Protein AF-A0A0J5G006-F1 (afdb_monomer_lite)

Radius of gyration: 23.62 Å; chains: 1; bounding box: 43×27×63 Å

Sequence (154 aa):
MTATVSDSFLPDQLARLFARLDPEHGPALQPLLQRLLAAVAGGHVCLGGLSGDDYARLRRSPLAGRAGDYTPLVLDEGGRLYLARHWQDETQLVAALTRLARDPQPFGGEVEAVLDALFGPSDAGDWQRLAARLATERRFMVISGGPGTGKTTT

Structure (mmCIF, N/CA/C/O backbone):
data_AF-A0A0J5G006-F1
#
_entry.id   AF-A0A0J5G006-F1
#
loop_
_atom_site.group_PDB
_atom_site.id
_atom_site.type_symbol
_atom_site.label_atom_id
_atom_site.label_alt_id
_atom_site.label_comp_id
_atom_site.label_asym_id
_atom_site.label_entity_id
_atom_site.label_seq_id
_atom_site.pdbx_PDB_ins_code
_atom_site.Cartn_x
_atom_site.Cartn_y
_atom_site.Cartn_z
_atom_site.occupancy
_atom_site.B_iso_or_equiv
_atom_site.auth_seq_id
_atom_site.auth_comp_id
_atom_site.auth_asym_id
_atom_site.auth_atom_id
_atom_site.pdbx_PDB_model_num
ATOM 1 N N . MET A 1 1 ? 19.729 11.974 10.957 1.00 34.97 1 MET A N 1
ATOM 2 C CA . MET A 1 1 ? 19.006 12.244 12.217 1.00 34.97 1 MET A CA 1
ATOM 3 C C . MET A 1 1 ? 17.658 11.552 12.124 1.00 34.97 1 MET A C 1
ATOM 5 O O . MET A 1 1 ? 16.713 12.115 11.595 1.00 34.97 1 MET A O 1
ATOM 9 N N . THR A 1 2 ? 17.618 10.279 12.505 1.00 38.22 2 THR A N 1
ATOM 10 C CA . THR A 1 2 ? 16.400 9.469 12.580 1.00 38.22 2 THR A CA 1
ATOM 11 C C . THR A 1 2 ? 15.589 9.970 13.765 1.00 38.22 2 THR A C 1
ATOM 13 O O . THR A 1 2 ? 15.995 9.782 14.908 1.00 38.22 2 THR A O 1
ATOM 16 N N . ALA A 1 3 ? 14.484 10.664 13.493 1.00 37.72 3 ALA A N 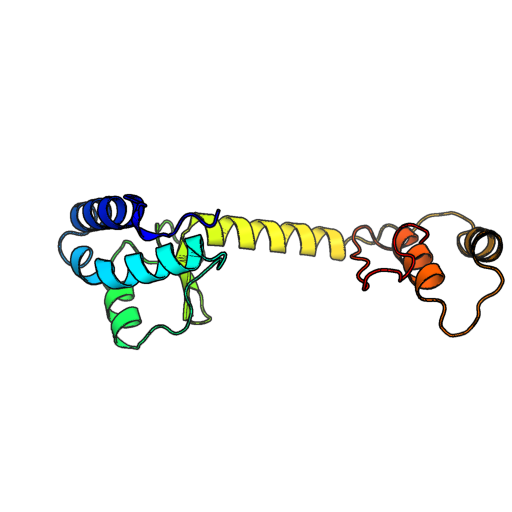1
ATOM 17 C CA . ALA A 1 3 ? 13.509 10.982 14.522 1.00 37.72 3 ALA A CA 1
ATOM 18 C C . ALA A 1 3 ? 13.007 9.649 15.087 1.00 37.72 3 ALA A C 1
ATOM 20 O O . ALA A 1 3 ? 12.333 8.878 14.404 1.00 37.72 3 ALA A O 1
ATOM 21 N N . THR A 1 4 ? 13.428 9.324 16.301 1.00 42.91 4 THR A N 1
ATOM 22 C CA . THR A 1 4 ? 12.883 8.202 17.046 1.00 42.91 4 THR A CA 1
ATOM 23 C C . THR A 1 4 ? 11.396 8.477 17.254 1.00 42.91 4 THR A C 1
ATOM 25 O O . THR A 1 4 ? 11.001 9.561 17.669 1.00 42.91 4 THR A O 1
ATOM 28 N N . VAL A 1 5 ? 10.561 7.474 16.981 1.00 51.19 5 VAL A N 1
ATOM 29 C CA . VAL A 1 5 ? 9.088 7.477 17.127 1.00 51.19 5 VAL A CA 1
ATOM 30 C C . VAL A 1 5 ? 8.609 7.896 18.536 1.00 51.19 5 VAL A C 1
ATOM 32 O O . VAL A 1 5 ? 7.426 8.139 18.750 1.00 51.19 5 VAL A O 1
ATOM 35 N N . SER A 1 6 ? 9.536 8.040 19.485 1.00 51.03 6 SER A N 1
ATOM 36 C CA . SER A 1 6 ? 9.321 8.326 20.902 1.00 51.03 6 SER A CA 1
ATOM 37 C C . SER A 1 6 ? 8.715 9.699 21.230 1.00 51.03 6 SER A C 1
ATOM 39 O O . SER A 1 6 ? 8.244 9.847 22.351 1.00 51.03 6 SER A O 1
ATOM 41 N N . ASP A 1 7 ? 8.686 10.664 20.302 1.00 56.38 7 ASP A N 1
ATOM 42 C CA . ASP A 1 7 ? 8.074 11.996 20.522 1.00 56.38 7 ASP A CA 1
ATOM 43 C C . ASP A 1 7 ? 6.759 12.209 19.751 1.00 56.38 7 ASP A C 1
ATOM 45 O O . ASP A 1 7 ? 6.183 13.301 19.742 1.00 56.38 7 ASP A O 1
ATOM 49 N N . SER A 1 8 ? 6.249 11.178 19.072 1.00 67.62 8 SER A N 1
ATOM 50 C CA . SER A 1 8 ? 4.986 11.311 18.349 1.00 67.62 8 SER A CA 1
ATOM 51 C C . SER A 1 8 ? 3.811 11.236 19.320 1.00 67.62 8 SER A C 1
ATOM 53 O O . SER A 1 8 ? 3.485 10.172 19.832 1.00 67.62 8 SER A O 1
ATOM 55 N N . PHE A 1 9 ? 3.116 12.356 19.526 1.00 79.75 9 PHE A N 1
ATOM 56 C CA . PHE A 1 9 ? 1.857 12.415 20.286 1.00 79.75 9 PHE A CA 1
ATOM 57 C C . PHE A 1 9 ? 0.687 11.706 19.583 1.00 79.75 9 PHE A C 1
ATOM 59 O O . PHE A 1 9 ? -0.385 11.529 20.163 1.00 79.75 9 PHE A O 1
ATOM 66 N N . LEU A 1 10 ? 0.864 11.327 18.315 1.00 83.06 10 LEU A N 1
ATOM 67 C CA . LEU A 1 10 ? -0.195 10.806 17.460 1.00 83.06 10 LEU A CA 1
ATOM 68 C C . LEU A 1 10 ? -0.865 9.529 18.009 1.00 83.06 10 LEU A C 1
ATOM 70 O O . LEU A 1 10 ? -2.098 9.495 18.005 1.00 83.06 10 LEU A O 1
ATOM 74 N N . PRO A 1 11 ? -0.135 8.509 18.513 1.00 83.56 11 PRO A N 1
ATOM 75 C CA . PRO A 1 11 ? -0.753 7.286 19.019 1.00 83.56 11 PRO A CA 1
ATOM 76 C C . PRO A 1 11 ? -1.683 7.528 20.201 1.00 83.56 11 PRO A C 1
ATOM 78 O O . PRO A 1 11 ? -2.795 7.006 20.218 1.00 83.56 11 PRO A O 1
ATOM 81 N N . ASP A 1 12 ? -1.276 8.375 21.144 1.00 86.06 12 ASP A N 1
ATOM 82 C CA . ASP A 1 12 ? -2.089 8.678 22.319 1.00 86.06 12 ASP A CA 1
ATOM 83 C C . ASP A 1 12 ? -3.322 9.511 21.957 1.00 86.06 12 ASP A C 1
ATOM 85 O O . ASP A 1 12 ? -4.409 9.281 22.491 1.00 86.06 12 ASP A O 1
ATOM 89 N N . GLN A 1 13 ? -3.194 10.455 21.018 1.00 90.44 13 GLN A N 1
ATOM 90 C CA . GLN A 1 13 ? -4.336 11.246 20.552 1.00 90.44 13 GLN A CA 1
ATOM 91 C C . GLN A 1 13 ? -5.347 10.394 19.777 1.00 90.44 13 GLN A C 1
ATOM 93 O O . GLN A 1 13 ? -6.552 10.518 20.009 1.00 90.44 13 GLN A O 1
ATOM 98 N N . LEU A 1 14 ? -4.883 9.493 18.906 1.00 90.56 14 LEU A N 1
ATOM 99 C CA . LEU A 1 14 ? -5.761 8.547 18.215 1.00 90.56 14 LEU A CA 1
ATOM 100 C C . LEU A 1 14 ? -6.404 7.560 19.192 1.00 90.56 14 LEU A C 1
ATOM 102 O O . LEU A 1 14 ? -7.599 7.316 19.075 1.00 90.56 14 LEU A O 1
ATOM 106 N N . ALA A 1 15 ? -5.677 7.060 20.194 1.00 89.69 15 ALA A N 1
ATOM 107 C CA . ALA A 1 15 ? -6.248 6.178 21.211 1.00 89.69 15 ALA A CA 1
ATOM 108 C C . ALA A 1 15 ? -7.360 6.883 22.006 1.00 89.69 15 ALA A C 1
ATOM 110 O O . ALA A 1 15 ? -8.445 6.331 22.182 1.00 89.69 15 ALA A O 1
ATOM 111 N N . ARG A 1 16 ? -7.143 8.143 22.413 1.00 92.75 16 ARG A N 1
ATOM 112 C CA . ARG A 1 16 ? -8.177 8.971 23.063 1.00 92.75 16 ARG A CA 1
ATOM 113 C C . ARG A 1 16 ? -9.365 9.250 22.149 1.00 92.75 16 ARG A C 1
ATOM 115 O O . ARG A 1 16 ? -10.496 9.324 22.618 1.00 92.75 16 ARG A O 1
ATOM 122 N N . LEU A 1 17 ? -9.136 9.456 20.854 1.00 94.25 17 LEU A N 1
ATOM 123 C CA . LEU A 1 17 ? -10.220 9.595 19.886 1.00 94.25 17 LEU A CA 1
ATOM 124 C C . LEU A 1 17 ? -11.014 8.289 19.769 1.00 94.25 17 LEU A C 1
ATOM 126 O O . LEU A 1 17 ? -12.235 8.325 19.844 1.00 94.25 17 LEU A O 1
ATOM 130 N N . PHE A 1 18 ? -10.337 7.151 19.657 1.00 94.81 18 PHE A N 1
ATOM 131 C CA . PHE A 1 18 ? -10.964 5.842 19.501 1.00 94.81 18 PHE A CA 1
ATOM 132 C C . PHE A 1 18 ? -11.776 5.464 20.737 1.00 94.81 18 PHE A C 1
ATOM 134 O O . PHE A 1 18 ? -12.917 5.045 20.600 1.00 94.81 18 PHE A O 1
ATOM 141 N N . ALA A 1 19 ? -11.256 5.729 21.936 1.00 94.75 19 ALA A N 1
ATOM 142 C CA . ALA A 1 19 ? -12.000 5.562 23.182 1.00 94.75 19 ALA A CA 1
ATOM 143 C C . ALA A 1 19 ? -13.242 6.469 23.281 1.00 94.75 19 ALA A C 1
ATOM 145 O O . ALA A 1 19 ? -14.186 6.136 23.986 1.00 94.75 19 ALA A O 1
ATOM 146 N N . ARG A 1 20 ? -13.270 7.620 22.592 1.00 96.19 20 ARG A N 1
ATOM 147 C CA . ARG A 1 20 ? -14.467 8.478 22.527 1.00 96.19 20 ARG A CA 1
ATOM 148 C C . ARG A 1 20 ? -15.478 8.003 21.487 1.00 96.19 20 ARG A C 1
ATOM 150 O O . ARG A 1 20 ? -16.672 8.139 21.717 1.00 96.19 20 ARG A O 1
ATOM 157 N N . LEU A 1 21 ? -15.005 7.505 20.345 1.00 95.81 21 LEU A N 1
ATOM 158 C CA . LEU A 1 21 ? -15.861 7.039 19.249 1.00 95.81 21 LEU A CA 1
ATOM 159 C C . LEU A 1 21 ? -16.452 5.648 19.514 1.00 95.81 21 LEU A C 1
ATOM 161 O O . LEU A 1 21 ? -17.546 5.354 19.049 1.00 95.81 21 LEU A O 1
ATOM 165 N N . ASP A 1 22 ? -15.741 4.819 20.270 1.00 96.56 22 ASP A N 1
ATOM 166 C CA . ASP A 1 22 ? -16.171 3.500 20.720 1.00 96.56 22 ASP A CA 1
ATOM 167 C C . ASP A 1 22 ? -15.746 3.311 22.186 1.00 96.56 22 ASP A C 1
ATOM 169 O O . ASP A 1 22 ? -14.660 2.795 22.463 1.00 96.56 22 ASP A O 1
ATOM 173 N N . PRO A 1 23 ? -16.563 3.771 23.149 1.00 95.88 23 PRO A N 1
ATOM 174 C CA . PRO A 1 23 ? -16.227 3.675 24.568 1.00 95.88 23 PRO A CA 1
ATOM 175 C C . PRO A 1 23 ? -16.115 2.242 25.092 1.00 95.88 23 PRO A C 1
ATOM 177 O O . PRO A 1 23 ? -15.399 2.008 26.065 1.00 95.88 23 PRO A O 1
ATOM 180 N N . GLU A 1 24 ? -16.809 1.290 24.465 1.00 95.75 24 GLU A N 1
ATOM 181 C CA . GLU A 1 24 ? -16.856 -0.102 24.915 1.00 95.75 24 GLU A CA 1
ATOM 182 C C . GLU A 1 24 ? -15.600 -0.874 24.492 1.00 95.75 24 GLU A C 1
ATOM 184 O O . GLU A 1 24 ? -14.983 -1.546 25.321 1.00 95.75 24 GLU A O 1
ATOM 189 N N . HIS A 1 25 ? -15.173 -0.747 23.229 1.00 94.81 25 HIS A N 1
ATOM 190 C CA . HIS A 1 25 ? -14.054 -1.539 22.701 1.00 94.81 25 HIS A CA 1
ATOM 191 C C . HIS A 1 25 ? -12.832 -0.709 22.292 1.00 94.81 25 HIS A C 1
ATOM 193 O O . HIS A 1 25 ? -11.725 -1.249 22.219 1.00 94.81 25 HIS A O 1
ATOM 199 N N . GLY A 1 26 ? -12.974 0.602 22.095 1.00 92.38 26 GLY A N 1
ATOM 200 C CA . GLY A 1 26 ? -11.900 1.509 21.684 1.00 92.38 26 GLY A CA 1
ATOM 201 C C . GLY A 1 26 ? -10.665 1.489 22.596 1.00 92.38 26 GLY A C 1
ATOM 202 O O . GLY A 1 26 ? -9.554 1.369 22.070 1.00 92.38 26 GLY A O 1
ATOM 203 N N . PRO A 1 27 ? -10.794 1.521 23.941 1.00 93.50 27 PRO A N 1
ATOM 204 C CA . PRO A 1 27 ? -9.639 1.423 24.840 1.00 93.50 27 PRO A CA 1
ATOM 205 C C . PRO A 1 27 ? -8.830 0.131 24.646 1.00 93.50 27 PRO A C 1
ATOM 207 O O . PRO A 1 27 ? -7.602 0.135 24.728 1.00 93.50 27 PRO A O 1
ATOM 210 N N . ALA A 1 28 ? -9.502 -0.978 24.324 1.00 92.31 28 ALA A N 1
ATOM 211 C CA . ALA A 1 28 ? -8.862 -2.274 24.117 1.00 92.31 28 ALA A CA 1
ATOM 212 C C . ALA A 1 28 ? -8.036 -2.348 22.819 1.00 92.31 28 ALA A C 1
ATOM 214 O O . ALA A 1 28 ? -7.233 -3.278 22.681 1.00 92.31 28 ALA A O 1
ATOM 215 N N . LEU A 1 29 ? -8.210 -1.390 21.897 1.00 93.19 29 LEU A N 1
ATOM 216 C CA . LEU A 1 29 ? -7.450 -1.271 20.648 1.00 93.19 29 LEU A CA 1
ATOM 217 C C . LEU A 1 29 ? -6.145 -0.478 20.800 1.00 93.19 29 LEU A C 1
ATOM 219 O O . LEU A 1 29 ? -5.317 -0.506 19.889 1.00 93.19 29 LEU A O 1
ATOM 223 N N . GLN A 1 30 ? -5.923 0.209 21.925 1.00 92.44 30 GLN A N 1
ATOM 224 C CA . GLN A 1 30 ? -4.761 1.087 22.106 1.00 92.44 30 GLN A CA 1
ATOM 225 C C . GLN A 1 30 ? -3.404 0.402 21.827 1.00 92.44 30 GLN A C 1
ATOM 227 O O . GLN A 1 30 ? -2.618 0.972 21.066 1.00 92.44 30 GLN A O 1
ATOM 232 N N . PRO A 1 31 ? -3.107 -0.813 22.338 1.00 92.31 31 PRO A N 1
ATOM 233 C CA . PRO A 1 31 ? -1.823 -1.467 22.064 1.00 92.31 31 PRO A CA 1
ATOM 234 C C . PRO A 1 31 ? -1.635 -1.798 20.578 1.00 92.31 31 PRO A C 1
ATOM 236 O O . PRO A 1 31 ? -0.533 -1.719 20.035 1.00 92.31 31 PRO A O 1
ATOM 239 N N . LEU A 1 32 ? -2.728 -2.152 19.901 1.00 93.81 32 LEU A N 1
ATOM 240 C CA . LEU A 1 32 ? -2.722 -2.482 18.483 1.00 93.81 32 LEU A CA 1
ATOM 241 C C . LEU A 1 32 ? -2.490 -1.237 17.621 1.00 93.81 32 LEU A C 1
ATOM 243 O O . LEU A 1 32 ? -1.698 -1.267 16.681 1.00 93.81 32 LEU A O 1
ATOM 247 N N . LEU A 1 33 ? -3.122 -0.124 17.990 1.00 94.06 33 LEU A N 1
ATOM 248 C CA . LEU A 1 33 ? -2.925 1.170 17.349 1.00 94.06 33 LEU A CA 1
ATOM 249 C C . LEU A 1 33 ? -1.483 1.673 17.516 1.00 94.06 33 LEU A C 1
ATOM 251 O O . LEU A 1 33 ? -0.893 2.154 16.552 1.00 94.06 33 LEU A O 1
ATOM 255 N N . GLN A 1 34 ? -0.887 1.513 18.701 1.00 93.06 34 GLN A N 1
ATOM 256 C CA . GLN A 1 34 ? 0.523 1.848 18.931 1.00 93.06 34 GLN A CA 1
ATOM 257 C C . GLN A 1 34 ? 1.451 1.041 18.015 1.00 93.06 34 GLN A C 1
ATOM 259 O O . GLN A 1 34 ? 2.325 1.620 17.371 1.00 93.06 34 GLN A O 1
ATOM 264 N N . ARG A 1 35 ? 1.226 -0.274 17.889 1.00 95.00 35 ARG A N 1
ATOM 265 C CA . ARG A 1 35 ? 1.989 -1.142 16.973 1.00 95.00 35 ARG A CA 1
ATOM 266 C C . ARG A 1 35 ? 1.826 -0.722 15.513 1.00 95.00 35 ARG A C 1
ATOM 268 O O . ARG A 1 35 ? 2.821 -0.636 14.798 1.00 95.00 35 ARG A O 1
ATOM 275 N N . LEU A 1 36 ? 0.597 -0.440 15.076 1.00 95.94 36 LEU A N 1
ATOM 276 C CA . LEU A 1 36 ? 0.312 -0.006 13.706 1.00 95.94 36 LEU A CA 1
ATOM 277 C C . LEU A 1 36 ? 1.020 1.312 13.381 1.00 95.94 36 LEU A C 1
ATOM 279 O O . LEU A 1 36 ? 1.686 1.418 12.356 1.00 95.94 36 LEU A O 1
ATOM 283 N N . LEU A 1 37 ? 0.911 2.308 14.259 1.00 94.56 37 LEU A N 1
ATOM 284 C CA . LEU A 1 37 ? 1.514 3.621 14.036 1.00 94.56 37 LEU A CA 1
ATOM 285 C C . LEU A 1 37 ? 3.042 3.583 14.120 1.00 94.56 37 LEU A C 1
ATOM 287 O O . LEU A 1 37 ? 3.704 4.278 13.353 1.00 94.56 37 LEU A O 1
ATOM 291 N N . ALA A 1 38 ? 3.606 2.744 14.992 1.00 93.38 38 ALA A N 1
ATOM 292 C CA . ALA A 1 38 ? 5.044 2.499 15.020 1.00 93.38 38 ALA A CA 1
ATOM 293 C C . ALA A 1 38 ? 5.529 1.842 13.719 1.00 93.38 38 ALA A C 1
ATOM 295 O O . ALA A 1 38 ? 6.536 2.272 13.160 1.00 93.38 38 ALA A O 1
ATOM 296 N N . ALA A 1 39 ? 4.791 0.854 13.199 1.00 95.31 39 ALA A N 1
ATOM 297 C CA . ALA A 1 39 ? 5.104 0.228 11.918 1.00 95.31 39 ALA A CA 1
ATOM 298 C C . ALA A 1 39 ? 5.051 1.254 10.773 1.00 95.31 39 ALA A C 1
ATOM 300 O O . ALA A 1 39 ? 5.979 1.335 9.969 1.00 95.31 39 ALA A O 1
ATOM 301 N N . VAL A 1 40 ? 4.016 2.097 10.752 1.00 94.38 40 VAL A N 1
ATOM 302 C CA . VAL A 1 40 ? 3.866 3.187 9.779 1.00 94.38 40 VAL A CA 1
ATOM 303 C C . VAL A 1 40 ? 5.019 4.181 9.838 1.00 94.38 40 VAL A C 1
ATOM 305 O O . VAL A 1 40 ? 5.594 4.518 8.806 1.00 94.38 40 VAL A O 1
ATOM 308 N N . ALA A 1 41 ? 5.410 4.613 11.035 1.00 92.25 41 ALA A N 1
ATOM 309 C CA . ALA A 1 41 ? 6.553 5.503 11.201 1.00 92.25 41 ALA A CA 1
ATOM 310 C C . ALA A 1 41 ? 7.883 4.843 10.780 1.00 92.25 41 ALA A C 1
ATOM 312 O O . ALA A 1 41 ? 8.805 5.535 10.358 1.00 92.25 41 ALA A O 1
ATOM 313 N N . GLY A 1 42 ? 7.963 3.510 10.846 1.00 93.69 42 GLY A N 1
ATOM 314 C CA . GLY A 1 42 ? 9.064 2.704 10.311 1.00 93.69 42 GLY A CA 1
ATOM 315 C C . GLY A 1 42 ? 9.027 2.479 8.793 1.00 93.69 42 GLY A C 1
ATOM 316 O O . GLY A 1 42 ? 9.910 1.807 8.269 1.00 93.69 42 GLY A O 1
ATOM 317 N N . GLY A 1 43 ? 8.036 3.025 8.080 1.00 94.50 43 GLY A N 1
ATOM 318 C CA . GLY A 1 43 ? 7.893 2.901 6.626 1.00 94.50 43 GLY A CA 1
ATOM 319 C C . GLY A 1 43 ? 7.019 1.733 6.160 1.00 94.50 43 GLY A C 1
ATOM 320 O O . GLY A 1 43 ? 6.906 1.502 4.957 1.00 94.50 43 GLY A O 1
ATOM 321 N N . HIS A 1 44 ? 6.380 0.998 7.072 1.00 96.69 44 HIS A N 1
ATOM 322 C CA . HIS A 1 44 ? 5.413 -0.032 6.701 1.00 96.69 44 HIS A CA 1
ATOM 323 C C . HIS A 1 44 ? 4.058 0.589 6.332 1.00 96.69 44 HIS A C 1
ATOM 325 O O . HIS A 1 44 ? 3.592 1.530 6.962 1.00 96.69 44 HIS A O 1
ATOM 331 N N . VAL A 1 45 ? 3.370 0.037 5.336 1.00 96.12 45 VAL A N 1
ATOM 332 C CA . VAL A 1 45 ? 2.031 0.524 4.946 1.00 96.12 45 VAL A CA 1
ATOM 333 C C . VAL A 1 45 ? 0.942 -0.014 5.886 1.00 96.12 45 VAL A C 1
ATOM 335 O O . VAL A 1 45 ? -0.037 0.679 6.173 1.00 96.12 45 VAL A O 1
ATOM 338 N N . CYS A 1 46 ? 1.144 -1.227 6.403 1.00 97.00 46 CYS A N 1
ATOM 339 C CA . CYS A 1 46 ? 0.222 -1.962 7.263 1.00 97.00 46 CYS A CA 1
ATOM 340 C C . CYS A 1 46 ? 0.944 -2.729 8.370 1.00 97.00 46 CYS A C 1
ATOM 342 O O . CYS A 1 46 ? 2.163 -2.905 8.347 1.00 97.00 46 CYS A O 1
ATOM 344 N N . LEU A 1 47 ? 0.155 -3.229 9.318 1.00 97.38 47 LEU A N 1
ATOM 345 C CA . LEU A 1 47 ? 0.584 -4.157 10.351 1.00 97.38 47 LEU A CA 1
ATOM 346 C C . LEU A 1 47 ? 0.096 -5.573 10.015 1.00 97.38 47 LEU A C 1
ATOM 348 O O . LEU A 1 47 ? -1.105 -5.831 9.996 1.00 97.38 47 LEU A O 1
ATOM 352 N N . GLY A 1 48 ? 1.032 -6.491 9.776 1.00 95.56 48 GLY A N 1
ATOM 353 C CA . GLY A 1 48 ? 0.758 -7.928 9.678 1.00 95.56 48 GLY A CA 1
ATOM 354 C C . GLY A 1 48 ? 0.963 -8.661 11.008 1.00 95.56 48 GLY A C 1
ATOM 355 O O . GLY A 1 48 ? 1.316 -8.056 12.023 1.00 95.56 48 GLY A O 1
ATOM 356 N N . GLY A 1 49 ? 0.778 -9.985 10.996 1.00 93.81 49 GLY A N 1
ATOM 357 C CA . GLY A 1 49 ? 1.069 -10.838 12.157 1.00 93.81 49 GLY A CA 1
ATOM 358 C C . GLY A 1 49 ? 0.139 -10.591 13.349 1.00 93.81 49 GLY A C 1
ATOM 359 O O . GLY A 1 49 ? 0.579 -10.605 14.499 1.00 93.81 49 GLY A O 1
ATOM 360 N N . LEU A 1 50 ? -1.136 -10.309 13.076 1.00 95.50 50 LEU A N 1
ATOM 361 C CA . LEU A 1 50 ? -2.158 -10.152 14.107 1.00 95.50 50 LEU A CA 1
ATOM 362 C C . LEU A 1 50 ? -2.418 -11.481 14.822 1.00 95.50 50 LEU A C 1
ATOM 364 O O . LEU A 1 50 ? -2.524 -12.534 14.191 1.00 95.50 50 LEU A O 1
ATOM 368 N N . SER A 1 51 ? -2.543 -11.421 16.146 1.00 94.81 51 SER A N 1
ATOM 369 C CA . SER A 1 51 ? -2.950 -12.570 16.958 1.00 94.81 51 SER A CA 1
ATOM 370 C C . SER A 1 51 ? -4.461 -12.815 16.857 1.00 94.81 51 SER A C 1
ATOM 372 O O . SER A 1 51 ? -5.219 -11.912 16.504 1.00 94.81 51 SER A O 1
ATOM 374 N N . GLY A 1 52 ? -4.928 -14.016 17.220 1.00 94.38 52 GLY A N 1
ATOM 375 C CA . GLY A 1 52 ? -6.368 -14.318 17.289 1.00 94.38 52 GLY A CA 1
ATOM 376 C C . GLY A 1 52 ? -7.150 -13.336 18.174 1.00 94.38 52 GLY A C 1
ATOM 377 O O . GLY A 1 52 ? -8.259 -12.929 17.824 1.00 94.38 52 GLY A O 1
ATOM 378 N N . ASP A 1 53 ? -6.533 -12.884 19.265 1.00 94.44 53 ASP A N 1
ATOM 379 C CA . ASP A 1 53 ? -7.107 -11.885 20.167 1.00 94.44 53 ASP A CA 1
ATOM 380 C C . ASP A 1 53 ? -7.186 -10.496 19.524 1.00 94.44 53 ASP A C 1
ATOM 382 O O . ASP A 1 53 ? -8.180 -9.793 19.717 1.00 94.44 53 ASP A O 1
ATOM 386 N N . ASP A 1 54 ? -6.180 -10.102 18.732 1.00 95.38 54 ASP A N 1
ATOM 387 C CA . ASP A 1 54 ? -6.205 -8.841 17.978 1.00 95.38 54 ASP A CA 1
ATOM 388 C C . ASP A 1 54 ? -7.400 -8.829 17.009 1.00 95.38 54 ASP A C 1
ATOM 390 O O . ASP A 1 54 ? -8.176 -7.871 16.989 1.00 95.38 54 ASP A O 1
ATOM 394 N N . TYR A 1 55 ? -7.615 -9.924 16.268 1.00 93.94 55 TYR A N 1
ATOM 395 C CA . TYR A 1 55 ? -8.780 -10.067 15.387 1.00 93.94 55 TYR A CA 1
ATOM 396 C C . TYR A 1 55 ? -10.102 -9.989 16.146 1.00 93.94 55 TYR A C 1
ATOM 398 O O . TYR A 1 55 ? -11.036 -9.320 15.698 1.00 93.94 55 TYR A O 1
ATOM 406 N N . ALA A 1 56 ? -10.201 -10.669 17.290 1.00 93.75 56 ALA A N 1
ATOM 407 C CA . ALA A 1 56 ? -11.413 -10.668 18.099 1.00 93.75 56 ALA A CA 1
ATOM 408 C C . ALA A 1 56 ? -11.750 -9.264 18.624 1.00 93.75 56 ALA A C 1
ATOM 410 O O . ALA A 1 56 ? -12.922 -8.893 18.649 1.00 93.75 56 ALA A O 1
ATOM 411 N N . ARG A 1 57 ? -10.739 -8.469 19.004 1.00 94.69 57 ARG A N 1
ATOM 412 C CA . ARG A 1 57 ? -10.915 -7.069 19.426 1.00 94.69 57 ARG A CA 1
ATOM 413 C C . ARG A 1 57 ? -11.359 -6.183 18.266 1.00 94.69 57 ARG A C 1
ATOM 415 O O . ARG A 1 57 ? -12.344 -5.466 18.408 1.00 94.69 57 ARG A O 1
ATOM 422 N N . LEU A 1 58 ? -10.682 -6.274 17.119 1.00 95.19 58 LEU A N 1
ATOM 423 C CA . LEU A 1 58 ? -11.019 -5.494 15.924 1.00 95.19 58 LEU A CA 1
ATOM 424 C C . LEU A 1 58 ? -12.459 -5.750 15.468 1.00 95.19 58 LEU A C 1
ATOM 426 O O . LEU A 1 58 ? -13.200 -4.804 15.248 1.00 95.19 58 LEU A O 1
ATOM 430 N N . ARG A 1 59 ? -12.890 -7.016 15.403 1.00 93.31 59 ARG A N 1
ATOM 431 C CA . ARG A 1 59 ? -14.245 -7.384 14.948 1.00 93.31 59 ARG A CA 1
ATOM 432 C C . ARG A 1 59 ? -15.381 -6.880 15.839 1.00 93.31 59 ARG A C 1
ATOM 434 O O . ARG A 1 59 ? -16.525 -6.901 15.396 1.00 93.31 59 ARG A O 1
ATOM 441 N N . ARG A 1 60 ? -15.095 -6.513 17.090 1.00 95.06 60 ARG A N 1
ATOM 442 C CA . ARG A 1 60 ? -16.094 -5.980 18.029 1.00 95.06 60 ARG A CA 1
ATOM 443 C C . ARG A 1 60 ? -16.230 -4.462 17.944 1.00 95.06 60 ARG A C 1
ATOM 445 O O . ARG A 1 60 ? -17.258 -3.933 18.344 1.00 95.06 60 ARG A O 1
ATOM 452 N N . SER A 1 61 ? -15.215 -3.777 17.421 1.00 95.62 61 SER A N 1
ATOM 453 C CA . SER A 1 61 ? -15.215 -2.323 17.319 1.00 95.62 61 SER A CA 1
ATOM 454 C C . SER A 1 61 ? -15.772 -1.866 15.968 1.00 95.62 61 SER A C 1
ATOM 456 O O . SER A 1 61 ? -15.292 -2.333 14.936 1.00 95.62 61 SER A O 1
ATOM 458 N N . PRO A 1 62 ? -16.692 -0.884 15.922 1.00 96.12 62 PRO A N 1
ATOM 459 C CA . PRO A 1 62 ? -17.126 -0.264 14.669 1.00 96.12 62 PRO A CA 1
ATOM 460 C C . PRO A 1 62 ? -16.019 0.571 14.003 1.00 96.12 62 PRO A C 1
ATOM 462 O O . PRO A 1 62 ? -16.203 1.081 12.902 1.00 96.12 62 PRO A O 1
ATOM 465 N N . LEU A 1 63 ? -14.868 0.745 14.662 1.00 96.44 63 LEU A N 1
ATOM 466 C CA . LEU A 1 63 ? -13.726 1.485 14.129 1.00 96.44 63 LEU A CA 1
ATOM 467 C C . LEU A 1 63 ? -12.858 0.643 13.185 1.00 96.44 63 LEU A C 1
ATOM 469 O O . LEU A 1 63 ? -11.968 1.193 12.533 1.00 96.44 63 LEU A O 1
ATOM 473 N N . ALA A 1 64 ? -13.104 -0.664 13.098 1.00 96.50 64 ALA A N 1
ATOM 474 C CA . ALA A 1 64 ? -12.424 -1.562 12.180 1.00 96.50 64 ALA A CA 1
ATOM 475 C C . ALA A 1 64 ? -13.432 -2.281 11.282 1.00 96.50 64 ALA A C 1
ATOM 477 O O . ALA A 1 64 ? -14.394 -2.883 11.753 1.00 96.50 64 ALA A O 1
ATOM 478 N N . GLY A 1 65 ? -13.181 -2.229 9.980 1.00 96.06 65 GLY A N 1
ATOM 479 C CA . GLY A 1 65 ? -14.032 -2.816 8.952 1.00 96.06 65 GLY A CA 1
ATOM 480 C C . GLY A 1 65 ? -13.210 -3.511 7.878 1.00 96.06 65 GLY A C 1
ATOM 481 O O . GLY A 1 65 ? -11.985 -3.616 7.971 1.00 96.06 65 GLY A O 1
ATOM 482 N N . ARG A 1 66 ? -13.895 -4.014 6.858 1.00 95.25 66 ARG A N 1
ATOM 483 C CA . ARG A 1 66 ? -13.291 -4.626 5.674 1.00 95.25 66 ARG A CA 1
ATOM 484 C C . ARG A 1 66 ? -12.910 -3.564 4.649 1.00 95.25 66 ARG A C 1
ATOM 486 O O . ARG A 1 66 ? -13.301 -2.401 4.735 1.00 95.25 66 ARG A O 1
ATOM 493 N N . ALA A 1 67 ? -12.167 -3.984 3.631 1.00 91.50 67 ALA A N 1
ATOM 494 C CA . ALA A 1 67 ? -11.933 -3.160 2.455 1.00 91.50 67 ALA A CA 1
ATOM 495 C C . ALA A 1 67 ? -13.268 -2.697 1.839 1.00 91.50 67 ALA A C 1
ATOM 497 O O . ALA A 1 67 ? -14.099 -3.520 1.461 1.00 91.50 67 ALA A O 1
ATOM 498 N N . GLY A 1 68 ? -13.451 -1.379 1.732 1.00 88.44 68 GLY A N 1
ATOM 499 C CA . GLY A 1 68 ? -14.674 -0.756 1.213 1.00 88.44 68 GLY A CA 1
ATOM 500 C C . GLY A 1 68 ? -15.624 -0.226 2.289 1.00 88.44 68 GLY A C 1
ATOM 501 O O . GLY A 1 68 ? -16.463 0.616 1.971 1.00 88.44 68 GLY A O 1
ATOM 502 N N . ASP A 1 69 ? -15.456 -0.634 3.549 1.00 94.19 69 ASP A N 1
ATOM 503 C CA . ASP A 1 69 ? -16.218 -0.066 4.660 1.00 94.19 69 ASP A CA 1
ATOM 504 C C . ASP A 1 69 ? -15.731 1.355 4.988 1.00 94.19 69 ASP A C 1
ATOM 506 O O . ASP A 1 69 ? -14.561 1.707 4.806 1.00 94.19 69 ASP A O 1
ATOM 510 N N . TYR A 1 70 ? -16.632 2.188 5.514 1.00 93.88 70 TYR A N 1
ATOM 511 C CA . TYR A 1 70 ? -16.297 3.534 5.981 1.00 93.88 70 TYR A CA 1
ATOM 512 C C . TYR A 1 70 ? -15.816 3.503 7.439 1.00 93.88 70 TYR A C 1
ATOM 514 O O . TYR A 1 70 ? -16.483 3.996 8.349 1.00 93.88 70 TYR A O 1
ATOM 522 N N . THR A 1 71 ? -14.654 2.888 7.665 1.00 96.38 71 THR A N 1
ATOM 523 C CA . THR A 1 71 ? -14.032 2.733 8.990 1.00 96.38 71 THR A CA 1
ATOM 524 C C . THR A 1 71 ? -12.602 3.273 8.994 1.00 96.38 71 THR A C 1
ATOM 526 O O . THR A 1 71 ? -11.917 3.193 7.976 1.00 96.38 71 THR A O 1
ATOM 529 N N . PRO A 1 72 ? -12.103 3.830 10.115 1.00 96.19 72 PRO A N 1
ATOM 530 C CA . PRO A 1 72 ? -10.750 4.388 10.177 1.00 96.19 72 PRO A CA 1
ATOM 531 C C . PRO A 1 72 ? -9.647 3.322 10.113 1.00 96.19 72 PRO A C 1
ATOM 533 O O . PRO A 1 72 ? -8.540 3.619 9.656 1.00 96.19 72 PRO A O 1
ATOM 536 N N . LEU A 1 73 ? -9.938 2.094 10.549 1.00 97.38 73 LEU A N 1
ATOM 537 C CA . LEU A 1 73 ? -9.077 0.933 10.364 1.00 97.38 73 LEU A CA 1
ATOM 538 C C . LEU A 1 73 ? -9.684 -0.015 9.332 1.00 97.38 73 LEU A C 1
ATOM 540 O O . LEU A 1 73 ? -10.891 -0.270 9.346 1.00 97.38 73 LEU A O 1
ATOM 544 N N . VAL A 1 74 ? -8.831 -0.563 8.472 1.00 97.88 74 VAL A N 1
ATOM 545 C CA . VAL A 1 74 ? -9.210 -1.569 7.475 1.00 97.88 74 VAL A CA 1
ATOM 546 C C . VAL A 1 74 ? -8.452 -2.853 7.767 1.00 97.88 74 VAL A C 1
ATOM 548 O O . VAL A 1 74 ? -7.226 -2.848 7.859 1.00 97.88 74 VAL A O 1
ATOM 551 N N . LEU A 1 75 ? -9.190 -3.945 7.919 1.00 96.88 75 LEU A N 1
ATOM 552 C CA . LEU A 1 75 ? -8.660 -5.295 7.978 1.00 96.88 75 LEU A CA 1
ATOM 553 C C . LEU A 1 75 ? -8.911 -5.961 6.627 1.00 96.88 75 LEU A C 1
ATOM 555 O O . LEU A 1 75 ? -10.062 -6.176 6.237 1.00 96.88 75 LEU A O 1
ATOM 559 N N . ASP A 1 76 ? -7.838 -6.254 5.902 1.00 94.38 76 ASP A N 1
ATOM 560 C CA . ASP A 1 76 ? -7.952 -6.932 4.617 1.00 94.38 76 ASP A CA 1
ATOM 561 C C . ASP A 1 76 ? -8.148 -8.451 4.780 1.00 94.38 76 ASP A C 1
ATOM 563 O O . ASP A 1 76 ? -8.050 -9.016 5.874 1.00 94.38 76 ASP A O 1
ATOM 567 N N . GLU A 1 77 ? -8.421 -9.136 3.671 1.00 90.50 77 GLU A N 1
ATOM 568 C CA . GLU A 1 77 ? -8.615 -10.593 3.659 1.00 90.50 77 GLU A CA 1
ATOM 569 C C . GLU A 1 77 ? -7.333 -11.370 4.001 1.00 90.50 77 GLU A C 1
ATOM 571 O O . GLU A 1 77 ? -7.403 -12.502 4.476 1.00 90.50 77 GLU A O 1
ATOM 576 N N . GLY A 1 78 ? -6.165 -10.753 3.797 1.00 91.00 78 GLY A N 1
ATOM 577 C CA . GLY A 1 78 ? -4.856 -11.309 4.134 1.00 91.00 78 GLY A CA 1
ATOM 578 C C . GLY A 1 78 ? -4.486 -11.185 5.613 1.00 91.00 78 GLY A C 1
ATOM 579 O O . GLY A 1 78 ? -3.407 -11.635 6.002 1.00 91.00 78 GLY A O 1
ATOM 580 N N . GLY A 1 79 ? -5.343 -10.583 6.442 1.00 92.56 79 GLY A N 1
ATOM 581 C CA . GLY A 1 79 ? -5.086 -10.445 7.870 1.00 92.56 79 GLY A CA 1
ATOM 582 C C . GLY A 1 79 ? -4.132 -9.305 8.237 1.00 92.56 79 GLY A C 1
ATOM 583 O O . GLY A 1 79 ? -3.443 -9.350 9.261 1.00 92.56 79 GLY A O 1
ATOM 584 N N . ARG A 1 80 ? -4.055 -8.287 7.383 1.00 96.00 80 ARG A N 1
ATOM 585 C CA . ARG A 1 80 ? -3.239 -7.088 7.563 1.00 96.00 80 ARG A CA 1
ATOM 586 C C . ARG A 1 80 ? -4.131 -5.926 7.981 1.00 96.00 80 ARG A C 1
ATOM 588 O O . ARG A 1 80 ? -5.190 -5.689 7.401 1.00 96.00 80 ARG A O 1
ATOM 595 N N . LEU A 1 81 ? -3.683 -5.192 8.992 1.00 97.75 81 LEU A N 1
ATOM 596 C CA . LEU A 1 81 ? -4.360 -4.008 9.503 1.00 97.75 81 LEU A CA 1
ATOM 597 C C . LEU A 1 81 ? -3.771 -2.742 8.884 1.00 97.75 81 LEU A C 1
ATOM 599 O O . LEU A 1 81 ? -2.565 -2.507 8.954 1.00 97.75 81 LEU A O 1
ATOM 603 N N . TYR A 1 82 ? -4.637 -1.892 8.356 1.00 97.81 82 TYR A N 1
ATOM 604 C CA . TYR A 1 82 ? -4.297 -0.636 7.706 1.00 97.81 82 TYR A CA 1
ATOM 605 C C . TYR A 1 82 ? -4.967 0.543 8.403 1.00 97.81 82 TYR A C 1
ATOM 607 O O . TYR A 1 82 ? -6.080 0.433 8.920 1.00 97.81 82 TYR A O 1
ATOM 615 N N . LEU A 1 83 ? -4.331 1.712 8.313 1.00 96.62 83 LEU A N 1
ATOM 616 C CA . LEU A 1 83 ? -5.071 2.971 8.351 1.00 96.62 83 LEU A CA 1
ATOM 617 C C . LEU A 1 83 ? -5.850 3.107 7.039 1.00 96.62 83 LEU A C 1
ATOM 619 O O . LEU A 1 83 ? -5.284 2.880 5.968 1.00 96.62 83 LEU A O 1
ATOM 623 N N . ALA A 1 84 ? -7.112 3.533 7.102 1.00 96.12 84 ALA A N 1
ATOM 624 C CA . ALA A 1 84 ? -7.976 3.633 5.923 1.00 96.12 84 ALA A CA 1
ATOM 625 C C . ALA A 1 84 ? -7.356 4.446 4.779 1.00 96.12 84 ALA A C 1
ATOM 627 O O . ALA A 1 84 ? -7.454 4.059 3.619 1.00 96.12 84 ALA A O 1
ATOM 628 N N . ARG A 1 85 ? -6.644 5.531 5.109 1.00 94.62 85 ARG A N 1
ATOM 629 C CA . ARG A 1 85 ? -5.918 6.344 4.127 1.00 94.62 85 ARG A CA 1
ATOM 630 C C . ARG A 1 85 ? -4.876 5.533 3.354 1.00 94.62 85 ARG A C 1
ATOM 632 O O . ARG A 1 85 ? -4.842 5.599 2.136 1.00 94.62 85 ARG A O 1
ATOM 639 N N . HIS A 1 86 ? -4.059 4.744 4.046 1.00 96.50 86 HIS A N 1
ATOM 640 C CA . HIS A 1 86 ? -3.019 3.941 3.398 1.00 96.50 86 HIS A CA 1
ATOM 641 C C . HIS A 1 86 ? -3.614 2.841 2.523 1.00 96.50 86 HIS A C 1
ATOM 643 O O . HIS A 1 86 ? -3.122 2.597 1.427 1.00 96.50 86 HIS A O 1
ATOM 649 N N . TRP A 1 87 ? -4.705 2.221 2.980 1.00 97.06 87 TRP A N 1
ATOM 650 C CA . TRP A 1 87 ? -5.451 1.267 2.165 1.00 97.06 87 TRP A CA 1
ATOM 651 C C . TRP A 1 87 ? -5.988 1.916 0.880 1.00 97.06 87 TRP A C 1
ATOM 653 O O . TRP A 1 87 ? -5.877 1.343 -0.205 1.00 97.06 87 TRP A O 1
ATOM 663 N N . GLN A 1 88 ? -6.548 3.125 0.984 1.00 95.50 88 GLN A N 1
ATOM 664 C CA . GLN A 1 88 ? -7.033 3.887 -0.168 1.00 95.50 88 GLN A CA 1
ATOM 665 C C . GLN A 1 88 ? -5.898 4.245 -1.131 1.00 95.50 88 GLN A C 1
ATOM 667 O O . GLN A 1 88 ? -6.058 4.042 -2.333 1.00 95.50 88 GLN A O 1
ATOM 672 N N . ASP A 1 89 ? -4.769 4.731 -0.616 1.00 96.06 89 ASP A N 1
ATOM 673 C CA . ASP A 1 89 ? -3.596 5.085 -1.417 1.00 96.06 89 ASP A CA 1
ATOM 674 C C . ASP A 1 89 ? -3.059 3.852 -2.174 1.00 96.06 89 ASP A C 1
ATOM 676 O O . ASP A 1 89 ? -2.849 3.911 -3.387 1.00 96.06 89 ASP A O 1
ATOM 680 N N . GLU A 1 90 ? -2.921 2.704 -1.496 1.00 95.38 90 GLU A N 1
ATOM 681 C CA . GLU A 1 90 ? -2.487 1.440 -2.111 1.00 95.38 90 GLU A CA 1
ATOM 682 C C . GLU A 1 90 ? -3.484 0.958 -3.175 1.00 95.38 90 GLU A C 1
ATOM 684 O O . GLU A 1 90 ? -3.093 0.622 -4.295 1.00 95.38 90 GLU A O 1
ATOM 689 N N . THR A 1 91 ? -4.783 0.994 -2.873 1.00 94.75 91 THR A N 1
ATOM 690 C CA . THR A 1 91 ? -5.838 0.573 -3.808 1.00 94.75 91 THR A CA 1
ATOM 691 C C . THR A 1 91 ? -5.857 1.448 -5.063 1.00 94.75 91 THR A C 1
ATOM 693 O O . THR A 1 91 ? -5.956 0.938 -6.181 1.00 94.75 91 THR A O 1
ATOM 696 N N . GLN A 1 92 ? -5.735 2.769 -4.902 1.00 96.19 92 GLN A N 1
ATOM 697 C CA . GLN A 1 92 ? -5.690 3.711 -6.020 1.00 96.19 92 GLN A CA 1
ATOM 698 C C . GLN A 1 92 ? -4.440 3.510 -6.877 1.00 96.19 92 GLN A C 1
ATOM 700 O O . GLN A 1 92 ? -4.540 3.501 -8.107 1.00 96.19 92 GLN A O 1
ATOM 705 N N . LEU A 1 93 ? -3.282 3.298 -6.246 1.00 96.75 93 LEU A N 1
ATOM 706 C CA . LEU A 1 93 ? -2.035 3.012 -6.947 1.00 96.75 93 LEU A CA 1
ATOM 707 C C . LEU A 1 93 ? -2.154 1.729 -7.776 1.00 96.75 93 LEU A C 1
ATOM 709 O O . LEU A 1 93 ? -1.877 1.746 -8.975 1.00 96.75 93 LEU A O 1
ATOM 713 N N . VAL A 1 94 ? -2.627 0.635 -7.174 1.00 96.12 94 VAL A N 1
ATOM 714 C CA . VAL A 1 94 ? -2.819 -0.647 -7.869 1.00 96.12 94 VAL A CA 1
ATOM 715 C C . VAL A 1 94 ? -3.787 -0.495 -9.039 1.00 96.12 94 VAL A C 1
ATOM 717 O O . VAL A 1 94 ? -3.500 -0.977 -10.137 1.00 96.12 94 VAL A O 1
ATOM 720 N N . ALA A 1 95 ? -4.908 0.204 -8.848 1.00 96.19 95 ALA A N 1
ATOM 721 C CA . ALA A 1 95 ? -5.877 0.440 -9.912 1.00 96.19 95 ALA A CA 1
ATOM 722 C C . ALA A 1 95 ? -5.271 1.248 -11.073 1.00 96.19 95 ALA A C 1
ATOM 724 O O . ALA A 1 95 ? -5.442 0.883 -12.240 1.00 96.19 95 ALA A 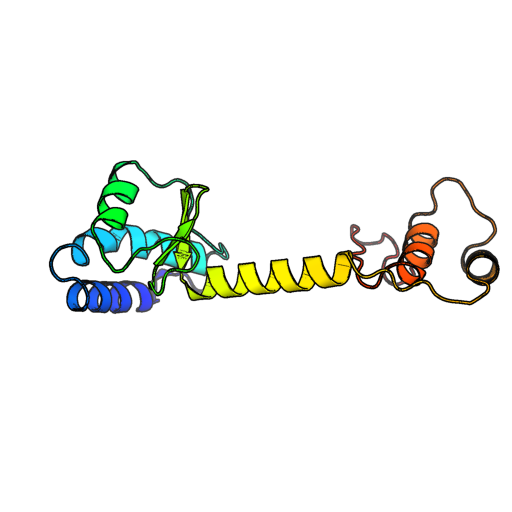O 1
ATOM 725 N N . ALA A 1 96 ? -4.522 2.312 -10.768 1.00 96.25 96 ALA A N 1
ATOM 726 C CA . ALA A 1 96 ? -3.866 3.144 -11.771 1.00 96.25 96 ALA A CA 1
ATOM 727 C C . ALA A 1 96 ? -2.806 2.363 -12.562 1.00 96.25 96 ALA A C 1
ATOM 729 O O . ALA A 1 96 ? -2.826 2.392 -13.794 1.00 96.25 96 ALA A O 1
ATOM 730 N N . LEU A 1 97 ? -1.929 1.624 -11.876 1.00 95.81 97 LEU A N 1
ATOM 731 C CA . LEU A 1 97 ? -0.890 0.807 -12.508 1.00 95.81 97 LEU A CA 1
ATOM 732 C C . LEU A 1 97 ? -1.490 -0.318 -13.353 1.00 95.81 97 LEU A C 1
ATOM 734 O O . LEU A 1 97 ? -1.064 -0.529 -14.484 1.00 95.81 97 LEU A O 1
ATOM 738 N N . THR A 1 98 ? -2.527 -0.993 -12.850 1.00 95.75 98 THR A N 1
ATOM 739 C CA . THR A 1 98 ? -3.223 -2.056 -13.592 1.00 95.75 98 THR A CA 1
ATOM 740 C C . THR A 1 98 ? -3.855 -1.513 -14.869 1.00 95.75 98 THR A C 1
ATOM 742 O O . THR A 1 98 ? -3.767 -2.149 -15.920 1.00 95.75 98 THR A O 1
ATOM 745 N N . ARG A 1 99 ? -4.477 -0.329 -14.801 1.00 94.88 99 ARG A N 1
ATOM 746 C CA . ARG A 1 99 ? -5.047 0.336 -15.977 1.00 94.88 99 ARG A CA 1
ATOM 747 C C . ARG A 1 99 ? -3.966 0.656 -17.004 1.00 94.88 99 ARG A C 1
ATOM 749 O O . ARG A 1 99 ? -4.150 0.345 -18.172 1.00 94.88 99 ARG A O 1
ATOM 756 N N . LEU A 1 100 ? -2.850 1.242 -16.571 1.00 93.38 100 LEU A N 1
ATOM 757 C CA . LEU A 1 100 ? -1.746 1.589 -17.466 1.00 93.38 100 LEU A CA 1
ATOM 758 C C . LEU A 1 100 ? -1.086 0.351 -18.094 1.00 93.38 100 LEU A C 1
ATOM 760 O O . LEU A 1 100 ? -0.766 0.363 -19.276 1.00 93.38 100 LEU A O 1
ATOM 764 N N . ALA A 1 101 ? -0.915 -0.729 -17.330 1.00 91.50 101 ALA A N 1
ATOM 765 C CA . ALA A 1 101 ? -0.289 -1.961 -17.809 1.00 91.50 101 ALA A CA 1
ATOM 766 C C . ALA A 1 101 ? -1.145 -2.720 -18.841 1.00 91.50 101 ALA A C 1
ATOM 768 O O . ALA A 1 101 ? -0.609 -3.461 -19.664 1.00 91.50 101 ALA A O 1
ATOM 769 N N . ARG A 1 102 ? -2.474 -2.557 -18.794 1.00 90.69 102 ARG A N 1
ATOM 770 C CA . ARG A 1 102 ? -3.423 -3.204 -19.717 1.00 90.69 102 ARG A CA 1
ATOM 771 C C . ARG A 1 102 ? -3.669 -2.428 -21.007 1.00 90.69 102 ARG A C 1
ATOM 773 O O . ARG A 1 102 ? -4.370 -2.944 -21.868 1.00 90.69 102 ARG A O 1
ATOM 780 N N . ASP A 1 103 ? -3.128 -1.223 -21.131 1.00 86.81 103 ASP A N 1
ATOM 781 C CA . ASP A 1 103 ? -3.350 -0.348 -22.275 1.00 86.81 103 ASP A CA 1
ATOM 782 C C . ASP A 1 103 ? -2.163 -0.443 -23.256 1.00 86.81 103 ASP A C 1
ATOM 784 O O . ASP A 1 103 ? -1.103 0.142 -22.998 1.00 86.81 103 ASP A O 1
ATOM 788 N N . PRO A 1 104 ? -2.267 -1.242 -24.340 1.00 81.19 104 PRO A N 1
ATOM 789 C CA . PRO A 1 104 ? -1.221 -1.301 -25.349 1.00 81.19 104 PRO A CA 1
ATOM 790 C C . PRO A 1 104 ? -1.182 0.023 -26.113 1.00 81.19 104 PRO A C 1
ATOM 792 O O . PRO A 1 104 ? -2.201 0.494 -26.614 1.00 81.19 104 PRO A O 1
ATOM 795 N N . GLN A 1 105 ? 0.010 0.596 -26.257 1.00 79.88 105 GLN A N 1
ATOM 796 C CA . GLN A 1 105 ? 0.203 1.814 -27.037 1.00 79.88 105 GLN A CA 1
ATOM 797 C C . GLN A 1 105 ? 1.271 1.556 -28.104 1.00 79.88 105 GLN A C 1
ATOM 799 O O . GLN A 1 105 ? 2.395 2.027 -27.960 1.00 79.88 105 GLN A O 1
ATOM 804 N N . PRO A 1 106 ? 0.950 0.767 -29.148 1.00 77.81 106 PRO A N 1
ATOM 805 C CA . PRO A 1 106 ? 1.910 0.436 -30.189 1.00 77.81 106 PRO A CA 1
ATOM 806 C C . PRO A 1 106 ? 2.280 1.686 -30.992 1.00 77.81 106 PRO A C 1
ATOM 808 O O . PRO A 1 106 ? 1.414 2.391 -31.516 1.00 77.81 106 PRO A O 1
ATOM 811 N N . PHE A 1 107 ? 3.578 1.953 -31.102 1.00 83.44 107 PHE A N 1
ATOM 812 C CA . PHE A 1 107 ? 4.107 3.008 -31.955 1.00 83.44 107 PHE A CA 1
ATOM 813 C C . PHE A 1 107 ? 4.026 2.605 -33.437 1.00 83.44 107 PHE A C 1
ATOM 815 O O . PHE A 1 107 ? 4.510 1.550 -33.834 1.00 83.44 107 PHE A O 1
ATOM 822 N N . GLY A 1 108 ? 3.421 3.452 -34.274 1.00 78.50 108 GLY A N 1
ATOM 823 C CA . GLY A 1 108 ? 3.150 3.163 -35.691 1.00 78.50 108 GLY A CA 1
ATOM 824 C C . GLY A 1 108 ? 4.307 3.423 -36.668 1.00 78.50 108 GLY A C 1
ATOM 825 O O . GLY A 1 108 ? 4.037 3.769 -37.814 1.00 78.50 108 GLY A O 1
ATOM 826 N N . GLY A 1 109 ? 5.567 3.328 -36.233 1.00 84.88 109 GLY A N 1
ATOM 827 C CA . GLY A 1 109 ? 6.753 3.635 -37.052 1.00 84.88 109 GLY A CA 1
ATOM 828 C C . GLY A 1 109 ? 7.717 2.457 -37.230 1.00 84.88 109 GLY A C 1
ATOM 829 O O . GLY A 1 109 ? 7.467 1.353 -36.753 1.00 84.88 109 GLY A O 1
ATOM 830 N N . GLU A 1 110 ? 8.851 2.702 -37.894 1.00 89.94 110 GLU A N 1
ATOM 831 C CA . GLU A 1 110 ? 9.908 1.704 -38.139 1.00 89.94 110 GLU A CA 1
ATOM 832 C C . GLU A 1 110 ? 10.778 1.468 -36.890 1.00 89.94 110 GLU A C 1
ATOM 834 O O . GLU A 1 110 ? 11.965 1.792 -36.856 1.00 89.94 110 GLU A O 1
ATOM 839 N N . VAL A 1 111 ? 10.172 0.916 -35.835 1.00 90.12 111 VAL A N 1
ATOM 840 C CA . VAL A 1 111 ? 10.821 0.715 -34.527 1.00 90.12 111 VAL A CA 1
ATOM 841 C C . VAL A 1 111 ? 12.130 -0.070 -34.651 1.00 90.12 111 VAL A C 1
ATOM 843 O O . VAL A 1 111 ? 13.144 0.361 -34.115 1.00 90.12 111 VAL A O 1
ATOM 846 N N . GLU A 1 112 ? 12.146 -1.182 -35.390 1.00 89.81 112 GLU A N 1
ATOM 847 C CA . GLU A 1 112 ? 13.349 -2.020 -35.506 1.00 89.81 112 GLU A CA 1
ATOM 848 C C . GLU A 1 112 ? 14.509 -1.318 -36.220 1.00 89.81 112 GLU A C 1
ATOM 850 O O . GLU A 1 112 ? 15.647 -1.456 -35.785 1.00 89.81 112 GLU A O 1
ATOM 855 N N . ALA A 1 113 ? 14.239 -0.501 -37.245 1.00 90.56 113 ALA A N 1
ATOM 856 C CA . ALA A 1 113 ? 15.287 0.247 -37.941 1.00 90.56 113 ALA A CA 1
ATOM 857 C C . ALA A 1 113 ? 15.942 1.291 -37.021 1.00 90.56 113 ALA A C 1
ATOM 859 O O . ALA A 1 113 ? 17.161 1.469 -37.032 1.00 90.56 113 ALA A O 1
ATOM 860 N N . VAL A 1 114 ? 15.140 1.956 -36.181 1.00 91.06 114 VAL A N 1
ATOM 861 C CA . VAL A 1 114 ? 15.646 2.894 -35.169 1.00 91.06 114 VAL A CA 1
ATOM 862 C C . VAL A 1 114 ? 16.450 2.155 -34.097 1.00 91.06 114 VAL A C 1
ATOM 864 O O . VAL A 1 114 ? 17.518 2.621 -33.709 1.00 91.06 114 VAL A O 1
ATOM 867 N N . LEU A 1 115 ? 15.978 0.992 -33.640 1.00 90.88 115 LEU A N 1
ATOM 868 C CA . LEU A 1 115 ? 16.707 0.176 -32.668 1.00 90.88 115 LEU A CA 1
ATOM 869 C C . LEU A 1 115 ? 18.044 -0.326 -33.228 1.00 90.88 115 LEU A C 1
ATOM 871 O O . LEU A 1 115 ? 19.049 -0.243 -32.529 1.00 90.88 115 LEU A O 1
ATOM 875 N N . ASP A 1 116 ? 18.086 -0.782 -34.482 1.00 91.06 116 ASP A N 1
ATOM 876 C CA . ASP A 1 116 ? 19.329 -1.186 -35.152 1.00 91.06 116 ASP A CA 1
ATOM 877 C C . ASP A 1 116 ? 20.325 -0.023 -35.254 1.00 91.06 116 ASP A C 1
ATOM 879 O O . ASP A 1 116 ? 21.522 -0.218 -35.055 1.00 91.06 116 ASP A O 1
ATOM 883 N N . ALA A 1 117 ? 19.847 1.197 -35.518 1.00 90.88 117 ALA A N 1
ATOM 884 C CA . ALA A 1 117 ? 20.699 2.382 -35.583 1.00 90.88 117 ALA A CA 1
ATOM 885 C C . ALA A 1 117 ? 21.255 2.808 -34.210 1.00 90.88 117 ALA A C 1
ATOM 887 O O . ALA A 1 117 ? 22.367 3.330 -34.141 1.00 90.88 117 ALA A O 1
ATOM 888 N N . LEU A 1 118 ? 20.492 2.609 -33.129 1.00 89.69 118 LEU A N 1
ATOM 889 C CA . LEU A 1 118 ? 20.871 3.024 -31.772 1.00 89.69 118 LEU A CA 1
ATOM 890 C C . LEU A 1 118 ? 21.733 1.989 -31.038 1.00 89.69 118 LEU A C 1
ATOM 892 O O . LEU A 1 118 ? 22.661 2.367 -30.327 1.00 89.69 118 LEU A O 1
ATOM 896 N N . PHE A 1 119 ? 21.425 0.703 -31.206 1.00 88.12 119 PHE A N 1
ATOM 897 C CA . PHE A 1 119 ? 22.031 -0.392 -30.441 1.00 88.12 119 PHE A CA 1
ATOM 898 C C . PHE A 1 119 ? 22.906 -1.317 -31.301 1.00 88.12 119 PHE A C 1
ATOM 900 O O . PHE A 1 119 ? 23.631 -2.151 -30.766 1.00 88.12 119 PHE A O 1
ATOM 907 N N . GLY A 1 120 ? 22.877 -1.168 -32.630 1.00 85.75 120 GLY A N 1
ATOM 908 C CA . GLY A 1 120 ? 23.437 -2.150 -33.558 1.00 85.75 120 GLY A CA 1
ATOM 909 C C . GLY A 1 120 ? 22.506 -3.356 -33.753 1.00 85.75 120 GLY A C 1
ATOM 910 O O . GLY A 1 120 ? 21.500 -3.477 -33.051 1.00 85.75 120 GLY A O 1
ATOM 911 N N . PRO A 1 121 ? 22.801 -4.251 -34.715 1.00 75.25 121 PRO A N 1
ATOM 912 C CA . PRO A 1 121 ? 21.996 -5.445 -34.959 1.00 75.25 121 PRO A CA 1
ATOM 913 C C . PRO A 1 121 ? 21.979 -6.378 -33.738 1.00 75.25 121 PRO A C 1
ATOM 915 O O . PRO A 1 121 ? 22.974 -6.518 -33.037 1.00 75.25 121 PRO A O 1
ATOM 918 N N . SER A 1 122 ? 20.825 -7.002 -33.488 1.00 67.62 122 SER A N 1
ATOM 919 C CA . SER A 1 122 ? 20.510 -7.758 -32.265 1.00 67.62 122 SER A CA 1
ATOM 920 C C . SER A 1 122 ? 21.545 -8.832 -31.889 1.00 67.62 122 SER A C 1
ATOM 922 O O . SER A 1 122 ? 21.580 -9.891 -32.514 1.00 67.62 122 SER A O 1
ATOM 924 N N . ASP A 1 123 ? 22.234 -8.644 -30.761 1.00 62.53 123 ASP A N 1
ATOM 925 C CA . ASP A 1 123 ? 22.903 -9.722 -30.027 1.00 62.53 123 ASP A CA 1
ATOM 926 C C . ASP A 1 123 ? 21.954 -10.319 -28.974 1.00 62.53 123 ASP A C 1
ATOM 928 O O . ASP A 1 123 ? 21.216 -9.612 -28.279 1.00 62.53 123 ASP A O 1
ATOM 932 N N . ALA A 1 124 ? 21.951 -11.648 -28.843 1.00 53.38 124 ALA A N 1
ATOM 933 C CA . ALA A 1 124 ? 21.170 -12.335 -27.819 1.00 53.38 124 ALA A CA 1
ATOM 934 C C . ALA A 1 124 ? 21.665 -11.923 -26.418 1.00 53.38 124 ALA A C 1
ATOM 936 O O . ALA A 1 124 ? 22.678 -12.429 -25.943 1.00 53.38 124 ALA A O 1
ATOM 937 N N . GLY A 1 125 ? 20.954 -11.003 -25.757 1.00 63.81 125 GLY A N 1
ATOM 938 C CA . GLY A 1 125 ? 21.285 -10.540 -24.404 1.00 63.81 125 GLY A CA 1
ATOM 939 C C . GLY A 1 125 ? 21.275 -9.025 -24.184 1.00 63.81 125 GLY A C 1
ATOM 940 O O . GLY A 1 125 ? 21.544 -8.599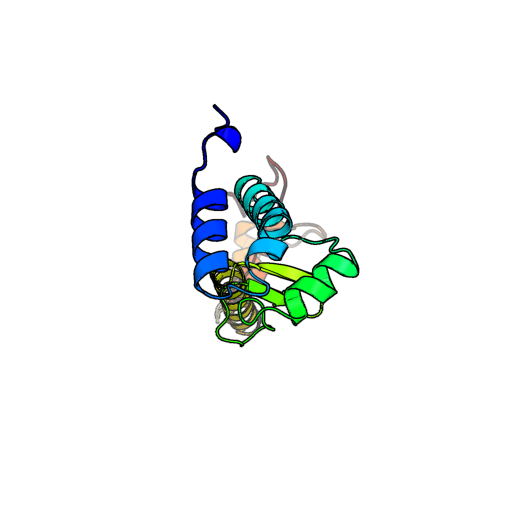 -23.061 1.00 63.81 125 GLY A O 1
ATOM 941 N N . ASP A 1 126 ? 20.949 -8.210 -25.194 1.00 83.31 126 ASP A N 1
ATOM 942 C CA . ASP A 1 126 ? 20.845 -6.757 -25.014 1.00 83.31 126 ASP A CA 1
ATOM 943 C C . ASP A 1 126 ? 19.529 -6.348 -24.320 1.00 83.31 126 ASP A C 1
ATOM 945 O O . ASP A 1 126 ? 18.493 -6.074 -24.937 1.00 83.31 126 ASP A O 1
ATOM 949 N N . TRP A 1 127 ? 19.578 -6.305 -22.988 1.00 86.81 127 TRP A N 1
ATOM 950 C CA . TRP A 1 127 ? 18.475 -5.849 -22.141 1.00 86.81 127 TRP A CA 1
ATOM 951 C C . TRP A 1 127 ? 18.100 -4.379 -22.371 1.00 86.81 127 TRP A C 1
ATOM 953 O O . TRP A 1 127 ? 16.955 -4.012 -22.105 1.00 86.81 127 TRP A O 1
ATOM 963 N N . GLN A 1 128 ? 19.025 -3.546 -22.860 1.00 88.69 128 GLN A N 1
ATOM 964 C CA . GLN A 1 128 ? 18.767 -2.131 -23.125 1.00 88.69 128 GLN A CA 1
ATOM 965 C C . GLN A 1 128 ? 17.944 -1.984 -24.405 1.00 88.69 128 GLN A C 1
ATOM 967 O O . GLN A 1 128 ? 16.890 -1.348 -24.382 1.00 88.69 128 GLN A O 1
ATOM 972 N N . ARG A 1 129 ? 18.333 -2.681 -25.480 1.00 90.62 129 ARG A N 1
ATOM 973 C CA . ARG A 1 129 ? 17.535 -2.753 -26.714 1.00 90.62 129 ARG A CA 1
ATOM 974 C C . ARG A 1 129 ? 16.136 -3.313 -26.456 1.00 90.62 129 ARG A C 1
ATOM 976 O O . ARG A 1 129 ? 15.153 -2.771 -26.964 1.00 90.62 129 ARG A O 1
ATOM 983 N N . LEU A 1 130 ? 16.018 -4.375 -25.650 1.00 89.56 130 LEU A N 1
ATOM 984 C CA . LEU A 1 130 ? 14.713 -4.941 -25.292 1.00 89.56 130 LEU A CA 1
ATOM 985 C C . LEU A 1 130 ? 13.844 -3.933 -24.523 1.00 89.56 130 LEU A C 1
ATOM 987 O O . LEU A 1 130 ? 12.652 -3.811 -24.811 1.00 89.56 130 LEU A O 1
ATOM 991 N N . ALA A 1 131 ? 14.422 -3.211 -23.561 1.00 91.12 131 ALA A N 1
ATOM 992 C CA . ALA A 1 131 ? 13.709 -2.186 -22.806 1.00 91.12 131 ALA A CA 1
ATOM 993 C C . ALA A 1 131 ? 13.241 -1.036 -23.715 1.00 91.12 131 ALA A C 1
ATOM 995 O O . ALA A 1 131 ? 12.066 -0.670 -23.663 1.00 91.12 131 ALA A O 1
ATOM 996 N N . ALA A 1 132 ? 14.105 -0.537 -24.605 1.00 90.94 1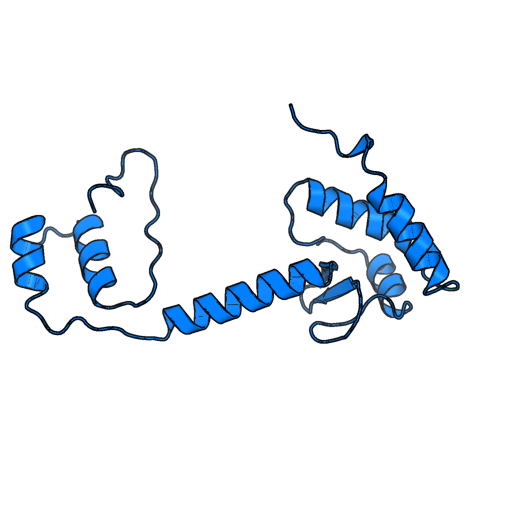32 ALA A N 1
ATOM 997 C CA . ALA A 1 132 ? 13.750 0.485 -25.588 1.00 90.94 132 ALA A CA 1
ATOM 998 C C . ALA A 1 132 ? 12.611 0.018 -26.509 1.00 90.94 132 ALA A C 1
ATOM 1000 O O . ALA A 1 132 ? 11.632 0.739 -26.694 1.00 90.94 132 ALA A O 1
ATOM 1001 N N . ARG A 1 133 ? 12.671 -1.223 -27.014 1.00 91.12 133 ARG A N 1
ATOM 1002 C CA . ARG A 1 133 ? 11.589 -1.808 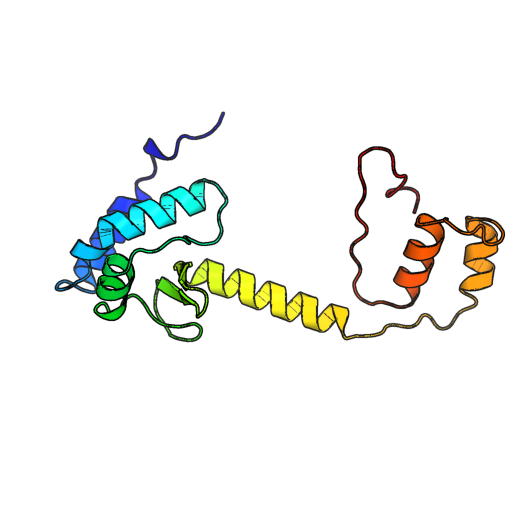-27.819 1.00 91.12 133 ARG A CA 1
ATOM 1003 C C . ARG A 1 133 ? 10.273 -1.853 -27.054 1.00 91.12 133 ARG A C 1
ATOM 1005 O O . ARG A 1 133 ? 9.268 -1.326 -27.524 1.00 91.12 133 ARG A O 1
ATOM 1012 N N . LEU A 1 134 ? 10.265 -2.464 -25.871 1.00 90.62 134 LEU A N 1
ATOM 1013 C CA . LEU A 1 134 ? 9.049 -2.619 -25.075 1.00 90.62 134 LEU A CA 1
ATOM 1014 C C . LEU A 1 134 ? 8.448 -1.252 -24.679 1.00 90.62 134 LEU A C 1
ATOM 1016 O O . LEU A 1 134 ? 7.231 -1.151 -24.524 1.00 90.62 134 LEU A O 1
ATOM 1020 N N . ALA A 1 135 ? 9.259 -0.193 -24.561 1.00 90.75 135 ALA A N 1
ATOM 1021 C CA . ALA A 1 135 ? 8.786 1.163 -24.279 1.00 90.75 135 ALA A CA 1
ATOM 1022 C C . ALA A 1 135 ? 7.982 1.761 -25.448 1.00 90.75 135 ALA A C 1
ATOM 1024 O O . ALA A 1 135 ? 7.137 2.624 -25.229 1.00 90.75 135 ALA A O 1
ATOM 1025 N N . THR A 1 136 ? 8.185 1.265 -26.675 1.00 90.88 136 THR A N 1
ATOM 1026 C CA . THR A 1 136 ? 7.373 1.631 -27.852 1.00 90.88 136 THR A CA 1
ATOM 1027 C C . THR A 1 136 ? 6.061 0.847 -27.967 1.00 90.88 136 THR A C 1
ATOM 1029 O O . THR A 1 136 ? 5.206 1.195 -28.778 1.00 90.88 136 THR A O 1
ATOM 1032 N N . GLU A 1 137 ? 5.892 -0.219 -27.179 1.00 90.00 137 GLU A N 1
ATOM 1033 C CA . GLU A 1 137 ? 4.727 -1.114 -27.238 1.00 90.00 137 GLU A CA 1
ATOM 1034 C C . GLU A 1 137 ? 3.793 -0.944 -26.025 1.00 90.00 137 GLU A C 1
ATOM 1036 O O . GLU A 1 137 ? 2.600 -1.266 -26.083 1.00 90.00 137 GLU A O 1
ATOM 1041 N N . ARG A 1 138 ? 4.333 -0.476 -24.893 1.00 90.12 138 ARG A N 1
ATOM 1042 C CA . ARG A 1 138 ? 3.654 -0.456 -23.592 1.00 90.12 138 ARG A CA 1
ATOM 1043 C C . ARG A 1 138 ? 3.492 0.967 -23.077 1.00 90.12 138 ARG A C 1
ATOM 1045 O O . ARG A 1 138 ? 4.456 1.713 -22.978 1.00 90.12 138 ARG A O 1
ATOM 1052 N N . ARG A 1 139 ? 2.280 1.301 -22.625 1.00 90.12 139 ARG A N 1
ATOM 1053 C CA . ARG A 1 139 ? 1.981 2.591 -21.984 1.00 90.12 139 ARG A CA 1
ATOM 1054 C C . ARG A 1 139 ? 2.600 2.741 -20.589 1.00 90.12 139 ARG A C 1
ATOM 1056 O O . ARG A 1 139 ? 2.736 3.854 -20.087 1.00 90.12 139 ARG A O 1
ATOM 1063 N N . PHE A 1 140 ? 2.964 1.631 -19.951 1.00 92.19 140 PHE A N 1
ATOM 1064 C CA . PHE A 1 140 ? 3.676 1.623 -18.680 1.00 92.19 140 PHE A CA 1
ATOM 1065 C C . PHE A 1 140 ? 4.684 0.482 -18.615 1.00 92.19 140 PHE A C 1
ATOM 1067 O O . PHE A 1 140 ? 4.377 -0.663 -18.947 1.00 92.19 140 PHE A O 1
ATOM 1074 N N . MET A 1 141 ? 5.881 0.819 -18.149 1.00 91.31 141 MET A N 1
ATOM 1075 C CA . MET A 1 141 ? 7.000 -0.084 -17.938 1.00 91.31 141 MET A CA 1
ATOM 1076 C C . MET A 1 141 ? 7.811 0.406 -16.743 1.00 91.31 141 MET A C 1
ATOM 1078 O O . MET A 1 141 ? 7.929 1.608 -16.510 1.00 91.31 141 MET A O 1
ATOM 1082 N N . VAL A 1 142 ? 8.424 -0.535 -16.028 1.00 92.38 142 VAL A N 1
ATOM 1083 C CA . VAL A 1 142 ? 9.475 -0.250 -15.053 1.00 92.38 142 VAL A CA 1
ATOM 1084 C C . VAL A 1 142 ? 10.790 -0.835 -15.562 1.00 92.38 142 VAL A C 1
ATOM 1086 O O . VAL A 1 142 ? 10.880 -2.042 -15.774 1.00 92.38 142 VAL A O 1
ATOM 1089 N N . ILE A 1 143 ? 11.809 0.011 -15.721 1.00 91.12 143 ILE A N 1
ATOM 1090 C CA . ILE A 1 143 ? 13.189 -0.414 -15.982 1.00 91.12 143 ILE A CA 1
ATOM 1091 C C . ILE A 1 143 ? 13.934 -0.407 -14.648 1.00 91.12 143 ILE A C 1
ATOM 1093 O O . ILE A 1 143 ? 14.101 0.638 -14.018 1.00 91.12 143 ILE A O 1
ATOM 1097 N N . SER A 1 144 ? 14.376 -1.580 -14.202 1.00 90.62 144 SER A N 1
ATOM 1098 C CA . SER A 1 144 ? 15.137 -1.748 -12.964 1.00 90.62 14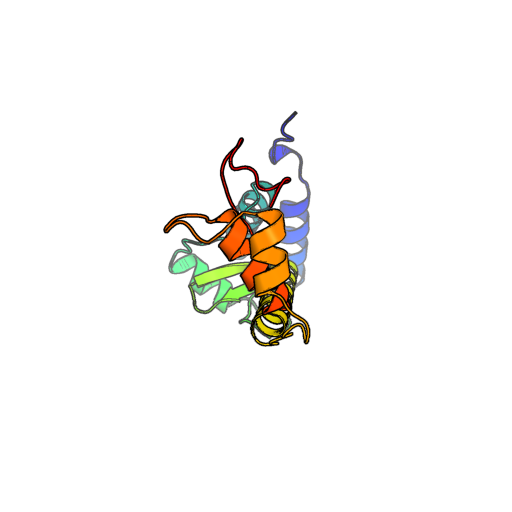4 SER A CA 1
ATOM 1099 C C . SER A 1 144 ? 16.535 -2.297 -13.254 1.00 90.62 144 SER A C 1
ATOM 1101 O O . SER A 1 144 ? 16.790 -2.904 -14.289 1.00 90.62 144 SER A O 1
ATOM 1103 N N . GLY A 1 145 ? 17.480 -2.035 -12.353 1.00 87.62 145 GLY A N 1
ATOM 1104 C CA . GLY A 1 145 ? 18.867 -2.468 -12.510 1.00 87.62 145 GLY A CA 1
ATOM 1105 C C . GLY A 1 145 ? 19.781 -1.825 -11.475 1.00 87.62 145 GLY A C 1
ATOM 1106 O O . GLY A 1 145 ? 19.505 -0.719 -11.000 1.00 87.62 145 GLY A O 1
ATOM 1107 N N . GLY A 1 146 ? 20.874 -2.502 -11.126 1.00 88.25 146 GLY A N 1
ATOM 1108 C CA . GLY A 1 146 ? 21.861 -2.006 -10.164 1.00 88.25 146 GLY A CA 1
ATOM 1109 C C . GLY A 1 146 ? 22.616 -0.754 -10.642 1.00 88.25 146 GLY A C 1
ATOM 1110 O O . GLY A 1 146 ? 22.434 -0.293 -11.774 1.00 88.25 146 GLY A O 1
ATOM 1111 N N . PRO A 1 147 ? 23.464 -0.153 -9.796 1.00 88.25 147 PRO A N 1
ATOM 1112 C CA . PRO A 1 147 ? 24.369 0.911 -10.226 1.00 88.25 147 PRO A CA 1
ATOM 1113 C C . PRO A 1 147 ? 25.210 0.463 -11.434 1.00 88.25 147 PRO A C 1
ATOM 1115 O O . PRO A 1 147 ? 25.682 -0.668 -11.469 1.00 88.25 147 PRO A O 1
ATOM 1118 N N . GLY A 1 148 ? 25.375 1.329 -12.438 1.00 82.19 148 GLY A N 1
ATOM 1119 C CA . GLY A 1 148 ? 26.204 1.036 -13.617 1.00 82.19 148 GLY A CA 1
ATOM 1120 C C . GLY A 1 148 ? 25.558 0.188 -14.724 1.00 82.19 148 GLY A C 1
ATOM 1121 O O . GLY A 1 148 ? 26.183 0.011 -15.760 1.00 82.19 148 GLY A O 1
ATOM 1122 N N . THR A 1 149 ? 24.307 -0.273 -14.594 1.00 79.38 149 THR A N 1
ATOM 1123 C CA . THR A 1 149 ? 23.625 -1.083 -15.637 1.00 79.38 149 THR A CA 1
ATOM 1124 C C . THR A 1 149 ? 23.075 -0.271 -16.821 1.00 79.38 149 THR A C 1
ATOM 1126 O O . THR A 1 149 ? 22.114 -0.686 -17.459 1.00 79.38 149 THR A O 1
ATOM 1129 N N . GLY A 1 150 ? 23.595 0.938 -17.054 1.00 78.94 150 GLY A N 1
ATOM 1130 C CA . GLY A 1 150 ? 23.246 1.759 -18.218 1.00 78.94 150 GLY A CA 1
ATOM 1131 C C . GLY A 1 150 ? 21.786 2.225 -18.336 1.00 78.94 150 GLY A C 1
ATOM 1132 O O . GLY A 1 150 ? 21.405 2.668 -19.410 1.00 78.94 150 GLY A O 1
ATOM 1133 N N . LYS A 1 151 ? 20.975 2.195 -17.263 1.00 85.69 151 LYS A N 1
ATOM 1134 C CA . LYS A 1 151 ? 19.552 2.626 -17.279 1.00 85.69 151 LYS A CA 1
ATOM 1135 C C . LYS A 1 151 ? 19.318 4.044 -17.815 1.00 85.69 151 LYS A C 1
ATOM 1137 O O . LYS A 1 151 ? 18.237 4.324 -18.297 1.00 85.69 151 LYS A O 1
ATOM 1142 N N . THR A 1 152 ? 20.292 4.942 -17.662 1.00 84.06 152 THR A N 1
ATOM 1143 C CA . THR A 1 152 ? 20.213 6.330 -18.158 1.00 84.06 152 THR A CA 1
ATOM 1144 C C . THR A 1 152 ? 20.527 6.429 -19.654 1.00 84.06 152 THR A C 1
ATOM 1146 O O . THR A 1 152 ? 20.159 7.409 -20.288 1.00 84.06 152 THR A O 1
ATOM 1149 N N . THR A 1 153 ? 21.243 5.442 -20.194 1.00 82.31 153 THR A N 1
ATOM 1150 C CA . THR A 1 153 ? 21.621 5.351 -21.613 1.00 82.31 153 THR A CA 1
ATOM 1151 C C . THR A 1 153 ? 20.613 4.526 -22.419 1.00 82.31 153 THR A C 1
ATOM 1153 O O . THR A 1 153 ? 20.590 4.635 -23.638 1.00 82.31 153 THR A O 1
ATOM 1156 N N . THR A 1 154 ? 19.830 3.683 -21.735 1.00 81.00 154 THR A N 1
ATOM 1157 C CA . THR A 1 154 ? 18.698 2.913 -22.283 1.00 81.00 154 THR A CA 1
ATOM 1158 C C . THR A 1 154 ? 17.548 3.834 -22.652 1.00 81.00 154 THR A C 1
ATOM 1160 O O . THR A 1 154 ? 16.984 3.631 -23.746 1.00 81.00 154 THR A O 1
#

pLDDT: mean 88.74, std 12.02, range [34.97, 97.88]

Foldseek 3Di:
DLPDPVPDPVLVVVLVVQCVVFVPLSVVCSVVSVQFVNCVSVVHQWDADDDPVNVVSLVVGPQEDDVPDPHQWHQYPRRIIHGNVSSVVVVVVVVVVVVQQPDWQADPDPLVVVLCVLPNPDDPPPPVSVVSSVVNTGSDDDDDDDPPPCPVVD

Secondary structure (DSSP, 8-state):
----GGG--HHHHHHHHHHHH-TTTGGGGHHHHHHHHHHHHTT-SEE----HHHHHHHTT-TTEE-TTSS-SEEE-TTS-EEEHHHHHHHHHHHHHHHHHHT-B----S-HHHHHHHHH-S--TT-HHHHHHHHHTTBS-------TTS-TTT-